Protein AF-B0DRU1-F1 (afdb_monomer_lite)

Secondary structure (DSSP, 8-state):
-PPPS--S---PPP--SS--TTTTTTTTTT-----HHHHHHHHHHHHHH-TT--EEE-----S---IIIIIHHHHHTTT-GGGEE--SSSSPPGGGSPPHHHHHHTT--EEE---

Sequence (115 aa):
MHRHPWKSVCCCMSNSTKTSKLHRKFQKYLFNGGSVANYLKKVKTFLDANPNEVLTLLFTNPEGLSVKDLWKPAFDNSSITPLIYIPPTIPLKQSDWPTLGVMIDSGKRVLSSYC

pLDDT: mean 74.83, std 22.84, range [27.47, 97.94]

InterPro domains:
  IPR017946 PLC-like phosphodiesterase, TIM beta/alpha-barrel domain superfamily [G3DSA:3.20.20.190] (9-114)
  IPR017946 PLC-like phosphodiesterase, TIM beta/alpha-barrel domain superfamily [SSF51695] (31-114)

Structure (mmCIF, N/CA/C/O backbone):
data_AF-B0DRU1-F1
#
_entry.id   AF-B0DRU1-F1
#
loop_
_atom_site.group_PDB
_atom_site.id
_atom_site.type_symbol
_atom_site.label_atom_id
_atom_site.label_alt_id
_atom_site.label_comp_id
_atom_site.label_asym_id
_atom_site.label_entity_id
_atom_site.label_seq_id
_atom_site.pdbx_PDB_ins_code
_atom_site.Cartn_x
_atom_site.Cartn_y
_atom_site.Cartn_z
_atom_site.occupancy
_atom_site.B_iso_or_equiv
_atom_site.auth_seq_id
_atom_site.auth_comp_id
_atom_site.auth_asym_id
_atom_site.auth_atom_id
_atom_site.pdbx_PDB_model_num
ATOM 1 N N . MET A 1 1 ? 5.079 -24.891 -4.966 1.00 30.16 1 MET A N 1
ATOM 2 C CA . MET A 1 1 ? 5.148 -23.778 -5.945 1.00 30.16 1 MET A CA 1
ATOM 3 C C . MET A 1 1 ? 4.490 -22.537 -5.351 1.00 30.16 1 MET A C 1
ATOM 5 O O . MET A 1 1 ? 3.268 -22.460 -5.340 1.00 30.16 1 MET A O 1
ATOM 9 N N . HIS A 1 2 ? 5.264 -21.579 -4.838 1.00 27.47 2 HIS A N 1
ATOM 10 C CA . HIS A 1 2 ? 4.704 -20.333 -4.300 1.00 27.47 2 HIS A CA 1
ATOM 11 C C . HIS A 1 2 ? 4.455 -19.331 -5.435 1.00 27.47 2 HIS A C 1
ATOM 13 O O . HIS A 1 2 ? 5.394 -18.903 -6.104 1.00 27.47 2 HIS A O 1
ATOM 19 N N . ARG A 1 3 ? 3.191 -18.956 -5.673 1.00 30.58 3 ARG A N 1
ATOM 20 C CA . ARG A 1 3 ? 2.861 -17.863 -6.599 1.00 30.58 3 ARG A CA 1
ATOM 21 C C . ARG A 1 3 ? 3.196 -16.539 -5.909 1.00 30.58 3 ARG A C 1
ATOM 23 O O . ARG A 1 3 ? 2.630 -16.241 -4.864 1.00 30.58 3 ARG A O 1
ATOM 30 N N . HIS A 1 4 ? 4.104 -15.747 -6.477 1.00 37.41 4 HIS A N 1
ATOM 31 C CA . HIS A 1 4 ? 4.352 -14.393 -5.975 1.00 37.41 4 HIS A CA 1
ATOM 32 C C . HIS A 1 4 ? 3.097 -13.517 -6.172 1.00 37.41 4 HIS A C 1
ATOM 34 O O . HIS A 1 4 ? 2.501 -13.588 -7.250 1.00 37.41 4 HIS A O 1
ATOM 40 N N . PRO A 1 5 ? 2.720 -12.670 -5.195 1.00 44.62 5 PRO A N 1
ATOM 41 C CA . PRO A 1 5 ? 1.419 -11.984 -5.157 1.00 44.62 5 PRO A CA 1
ATOM 42 C C . PRO A 1 5 ? 1.241 -10.821 -6.158 1.00 44.62 5 PRO A C 1
ATOM 44 O O . PRO A 1 5 ? 0.331 -10.017 -6.014 1.00 44.62 5 PRO A O 1
ATOM 47 N N . TRP A 1 6 ? 2.095 -10.722 -7.180 1.00 40.91 6 TRP A N 1
ATOM 48 C CA . TRP A 1 6 ? 2.204 -9.579 -8.099 1.00 40.91 6 TRP A CA 1
ATOM 49 C C . TRP A 1 6 ? 1.999 -10.004 -9.566 1.00 40.91 6 TRP A C 1
ATOM 51 O O . TRP A 1 6 ? 2.806 -9.659 -10.429 1.00 40.91 6 TRP A O 1
ATOM 61 N N . LYS A 1 7 ? 1.018 -10.880 -9.843 1.00 32.84 7 LYS A N 1
ATOM 62 C CA . LYS A 1 7 ? 0.941 -11.645 -11.110 1.00 32.84 7 LYS A CA 1
ATOM 63 C C . LYS A 1 7 ? -0.197 -11.302 -12.084 1.00 32.84 7 LYS A C 1
ATOM 65 O O . LYS A 1 7 ? -0.374 -12.028 -13.058 1.00 32.84 7 LYS A O 1
ATOM 70 N N . SER A 1 8 ? -0.861 -10.175 -11.873 1.00 34.97 8 SER A N 1
ATOM 71 C CA . SER A 1 8 ? -1.665 -9.454 -12.872 1.00 34.97 8 SER A CA 1
ATOM 72 C C . SER A 1 8 ? -1.187 -8.005 -12.784 1.00 34.97 8 SER A C 1
ATOM 74 O O . SER A 1 8 ? -1.193 -7.495 -11.666 1.00 34.97 8 SER A O 1
ATOM 76 N N . VAL A 1 9 ? -0.605 -7.435 -13.860 1.00 42.59 9 VAL A N 1
ATOM 77 C CA . VAL A 1 9 ? 0.035 -6.098 -13.872 1.00 42.59 9 VAL A CA 1
ATOM 78 C C . VAL A 1 9 ? 0.029 -5.295 -15.197 1.00 42.59 9 VAL A C 1
ATOM 80 O O . VAL A 1 9 ? 1.053 -5.109 -15.855 1.00 42.59 9 VAL A O 1
ATOM 83 N N . CYS A 1 10 ? -1.037 -4.537 -15.443 1.00 28.94 10 CYS A N 1
ATOM 84 C CA . CYS A 1 10 ? -0.956 -3.101 -15.643 1.00 28.94 10 CYS A CA 1
ATOM 85 C C . CYS A 1 10 ? -0.372 -2.527 -14.342 1.00 28.94 10 CYS A C 1
ATOM 87 O O . CYS A 1 10 ? -0.625 -3.096 -13.298 1.00 28.94 10 CYS A O 1
ATOM 89 N N . CYS A 1 11 ? 0.374 -1.432 -14.263 1.00 28.75 11 CYS A N 1
ATOM 90 C CA . CYS A 1 11 ? -0.207 -0.091 -14.161 1.00 28.75 11 CYS A CA 1
ATOM 91 C C . CYS A 1 11 ? 0.961 0.908 -14.035 1.00 28.75 11 CYS A C 1
ATOM 93 O O . CYS A 1 11 ? 1.673 0.848 -13.043 1.00 28.75 11 CYS A O 1
ATOM 95 N N . CYS A 1 12 ? 1.162 1.833 -14.981 1.00 29.84 12 CYS A N 1
ATOM 96 C CA . CYS A 1 12 ? 2.247 2.819 -14.963 1.00 29.84 12 CYS A CA 1
ATOM 97 C C . CYS A 1 12 ? 1.796 4.230 -14.562 1.00 29.84 12 CYS A C 1
ATOM 99 O O . CYS A 1 12 ? 0.987 4.859 -15.234 1.00 29.84 12 CYS A O 1
ATOM 101 N N . MET A 1 13 ? 2.460 4.787 -13.550 1.00 31.42 13 MET A N 1
ATOM 102 C CA . MET A 1 13 ? 3.223 6.013 -13.786 1.00 31.42 13 MET A CA 1
ATOM 103 C C . MET A 1 13 ? 4.431 5.646 -14.662 1.00 31.42 13 MET A C 1
ATOM 105 O O . MET A 1 13 ? 5.151 4.694 -14.357 1.00 31.42 13 MET A O 1
ATOM 109 N N . SER A 1 14 ? 4.665 6.383 -15.747 1.00 39.72 14 SER A N 1
ATOM 110 C CA . SER A 1 14 ? 5.818 6.143 -16.624 1.00 39.72 14 SER A CA 1
ATOM 111 C C . SER A 1 14 ? 7.119 6.594 -15.953 1.00 39.72 14 SER A C 1
ATOM 113 O O . SER A 1 14 ? 7.313 7.785 -15.709 1.00 39.72 14 SER A O 1
ATOM 115 N N . ASN A 1 15 ? 8.041 5.663 -15.685 1.00 39.03 15 ASN A N 1
ATOM 116 C CA . ASN A 1 15 ? 9.392 6.011 -15.243 1.00 39.03 15 ASN A CA 1
ATOM 117 C C . ASN A 1 15 ? 10.296 6.223 -16.474 1.00 39.03 15 ASN A C 1
ATOM 119 O O . ASN A 1 15 ? 10.994 5.319 -16.933 1.00 39.03 15 ASN A O 1
ATOM 123 N N 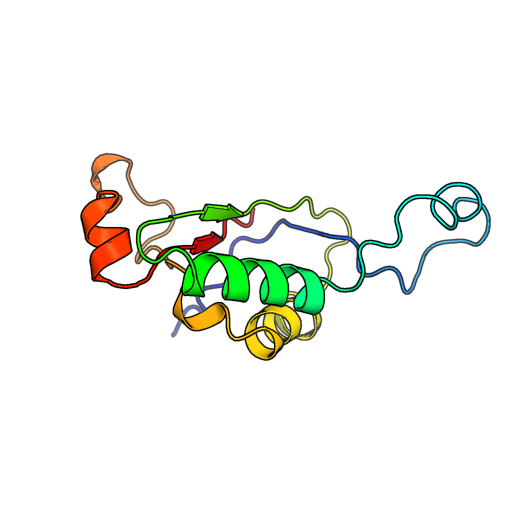. SER A 1 16 ? 10.220 7.422 -17.058 1.00 46.38 16 SER A N 1
ATOM 124 C CA . SER A 1 16 ? 10.839 7.767 -18.345 1.00 46.38 16 SER A CA 1
ATOM 125 C C . SER A 1 16 ? 12.379 7.763 -18.313 1.00 46.38 16 SER A C 1
ATOM 127 O O . SER A 1 16 ? 12.998 8.794 -18.041 1.00 46.38 16 SER A O 1
ATOM 129 N N . THR A 1 17 ? 13.007 6.665 -18.746 1.00 39.81 17 THR A N 1
ATOM 130 C CA . THR A 1 17 ? 14.436 6.646 -19.137 1.00 39.81 17 THR A CA 1
ATOM 131 C C . THR A 1 17 ? 14.695 6.338 -20.619 1.00 39.81 17 THR A C 1
ATOM 133 O O . THR A 1 17 ? 15.810 6.575 -21.082 1.00 39.81 17 THR A O 1
ATOM 136 N N . LYS A 1 18 ? 13.698 5.895 -21.407 1.00 50.00 18 LYS A N 1
ATOM 137 C CA . LYS A 1 18 ? 13.852 5.638 -22.858 1.00 50.00 18 LYS A CA 1
ATOM 138 C C . LYS A 1 18 ? 12.607 5.973 -23.699 1.00 50.00 18 LYS A C 1
ATOM 140 O O . LYS A 1 18 ? 11.850 5.087 -24.057 1.00 50.00 18 LYS A O 1
ATOM 145 N N . THR A 1 19 ? 12.461 7.233 -24.111 1.00 41.66 19 THR A N 1
ATOM 146 C CA . THR A 1 19 ? 11.644 7.626 -25.284 1.00 41.66 19 THR A CA 1
ATOM 147 C C . THR A 1 19 ? 12.294 8.800 -26.027 1.00 41.66 19 THR A C 1
ATOM 149 O O . THR A 1 19 ? 13.121 9.529 -25.463 1.00 41.66 19 THR A O 1
ATOM 152 N N . SER A 1 20 ? 11.978 8.946 -27.316 1.00 41.56 20 SER A N 1
ATOM 153 C CA . SER A 1 20 ? 12.684 9.787 -28.296 1.00 41.56 20 SER A CA 1
ATOM 154 C C . SER A 1 20 ? 12.609 11.304 -28.023 1.00 41.56 20 SER A C 1
ATOM 156 O O . SER A 1 20 ? 11.767 11.806 -27.280 1.00 41.56 20 SER A O 1
ATOM 158 N N . LYS A 1 21 ? 13.557 12.066 -28.594 1.00 42.59 21 LYS A N 1
ATOM 159 C CA . LYS A 1 21 ? 13.856 13.462 -28.202 1.00 42.59 21 LYS A CA 1
ATOM 160 C C . LYS A 1 21 ? 12.747 14.500 -28.462 1.00 42.59 21 LYS A C 1
ATOM 162 O O . LYS A 1 21 ? 12.854 15.590 -27.908 1.00 42.59 21 LYS A O 1
ATOM 167 N N . LEU A 1 22 ? 11.713 14.205 -29.257 1.00 42.66 22 LEU A N 1
ATOM 168 C CA . LEU A 1 22 ? 10.815 15.242 -29.793 1.00 42.66 22 LEU A CA 1
ATOM 169 C C . LEU A 1 22 ? 9.556 15.522 -28.945 1.00 42.66 22 LEU A C 1
ATOM 171 O O . LEU A 1 22 ? 9.129 16.668 -28.859 1.00 42.66 22 LEU A O 1
ATOM 175 N N . HIS A 1 23 ? 9.002 14.529 -28.238 1.00 41.00 23 HIS A N 1
ATOM 176 C CA . HIS A 1 23 ? 7.753 14.698 -27.466 1.00 41.00 23 HIS A CA 1
ATOM 177 C C . HIS A 1 23 ? 7.951 15.376 -26.085 1.00 41.00 23 HIS A C 1
ATOM 179 O O . HIS A 1 23 ? 7.004 15.628 -25.346 1.00 41.00 23 HIS A O 1
ATOM 185 N N . ARG A 1 24 ? 9.194 15.700 -25.699 1.00 48.19 24 ARG A N 1
ATOM 186 C CA . ARG A 1 24 ? 9.546 16.091 -24.318 1.00 48.19 24 ARG A CA 1
ATOM 187 C C . ARG A 1 24 ? 9.377 17.583 -23.981 1.00 48.19 24 ARG A C 1
ATOM 189 O O . ARG A 1 24 ? 9.713 17.979 -22.866 1.00 48.19 24 ARG A O 1
ATOM 196 N N . LYS A 1 25 ? 8.923 18.427 -24.919 1.00 44.97 25 LYS A N 1
ATOM 197 C CA . LYS A 1 25 ? 9.011 19.898 -24.773 1.00 44.97 25 LYS A CA 1
ATOM 198 C C . LYS A 1 25 ? 7.875 20.541 -23.958 1.00 44.97 25 LYS A C 1
ATOM 200 O O . LYS A 1 25 ? 8.116 21.576 -23.350 1.00 44.97 25 LYS A O 1
ATOM 205 N N . PHE A 1 26 ? 6.693 19.920 -23.877 1.00 41.09 26 PHE A N 1
ATOM 206 C CA . PHE A 1 26 ? 5.536 20.475 -23.147 1.00 41.09 26 PHE A CA 1
ATOM 207 C C . PHE A 1 26 ? 5.394 19.972 -21.698 1.00 41.09 26 PHE A C 1
ATOM 209 O O . PHE A 1 26 ? 5.053 20.748 -20.812 1.00 41.09 26 PHE A O 1
ATOM 216 N N . GLN A 1 27 ? 5.733 18.711 -21.411 1.00 52.16 27 GLN A N 1
ATOM 217 C CA . GLN A 1 27 ? 5.593 18.130 -20.061 1.00 52.16 27 GLN A CA 1
ATOM 218 C C . GLN A 1 27 ? 6.644 18.627 -19.043 1.00 52.16 27 GLN A C 1
ATOM 220 O O . GLN A 1 27 ? 6.460 18.480 -17.838 1.00 52.16 27 GLN A O 1
ATOM 225 N N . LYS A 1 28 ? 7.750 19.239 -19.495 1.00 52.84 28 LYS A N 1
ATOM 226 C CA . LYS A 1 28 ? 8.882 19.612 -18.622 1.00 52.84 28 LYS A CA 1
ATOM 227 C C . LYS A 1 28 ? 8.606 20.809 -17.694 1.00 52.84 28 LYS A C 1
ATOM 229 O O . LYS A 1 28 ? 9.293 20.937 -16.685 1.00 52.84 28 LYS A O 1
ATOM 234 N N . TYR A 1 29 ? 7.641 21.670 -18.022 1.00 45.03 29 TYR A N 1
ATOM 235 C CA . TYR A 1 29 ? 7.443 22.955 -17.331 1.00 45.03 29 TYR A CA 1
ATOM 236 C C . TYR A 1 29 ? 6.218 23.029 -16.411 1.00 45.03 29 TYR A C 1
ATOM 238 O O . TYR A 1 29 ? 6.121 23.993 -15.660 1.00 45.03 29 TYR A O 1
ATOM 246 N N . LEU A 1 30 ? 5.305 22.047 -16.440 1.00 55.47 30 LEU A N 1
ATOM 247 C CA . LEU A 1 30 ? 4.049 22.122 -15.675 1.00 55.47 30 LEU A CA 1
ATOM 248 C C . LEU A 1 30 ? 3.857 21.005 -14.635 1.00 55.47 30 LEU A C 1
ATOM 250 O O . LEU A 1 30 ? 3.401 21.312 -13.541 1.00 55.47 30 LEU A O 1
ATOM 254 N N . PHE A 1 31 ? 4.244 19.747 -14.898 1.00 53.50 31 PHE A N 1
ATOM 255 C CA . PHE A 1 31 ? 4.070 18.658 -13.917 1.00 53.50 31 PHE A CA 1
ATOM 256 C C . PHE A 1 31 ? 5.207 17.624 -13.925 1.00 53.50 31 PHE A C 1
ATOM 258 O O . PHE A 1 31 ? 5.077 16.521 -14.453 1.00 53.50 31 PHE A O 1
ATOM 265 N N . ASN A 1 32 ? 6.313 17.927 -13.238 1.00 57.25 32 ASN A N 1
ATOM 266 C CA . ASN A 1 32 ? 7.238 16.881 -12.794 1.00 57.25 32 ASN A CA 1
ATOM 267 C C . ASN A 1 32 ? 6.719 16.251 -11.488 1.00 57.25 32 ASN A C 1
ATOM 269 O O . ASN A 1 32 ? 7.067 16.694 -10.395 1.00 57.25 32 ASN A O 1
ATOM 273 N N . GLY A 1 33 ? 5.876 15.220 -11.602 1.00 61.84 33 GLY A N 1
ATOM 274 C CA . GLY A 1 33 ? 5.262 14.531 -10.455 1.00 61.84 33 GLY A CA 1
ATOM 275 C C . GLY A 1 33 ? 6.234 13.771 -9.535 1.00 61.84 33 GLY A C 1
ATOM 276 O O . GLY A 1 33 ? 5.834 13.327 -8.458 1.00 61.84 33 GLY A O 1
ATOM 277 N N . GLY A 1 34 ? 7.507 13.640 -9.925 1.00 78.25 34 GLY A N 1
ATOM 278 C CA . GLY A 1 34 ? 8.512 12.850 -9.214 1.00 78.25 34 GLY A CA 1
ATOM 279 C C . GLY A 1 34 ? 8.413 11.345 -9.495 1.00 78.25 34 GLY A C 1
ATOM 280 O O . GLY A 1 34 ? 7.708 10.901 -10.397 1.00 78.25 34 GLY A O 1
ATOM 281 N N . SER A 1 35 ? 9.160 10.545 -8.731 1.00 87.81 35 SER A N 1
ATOM 282 C CA . SER A 1 35 ? 9.162 9.084 -8.866 1.00 87.81 35 SER A CA 1
ATOM 283 C C . SER A 1 35 ? 7.934 8.436 -8.216 1.00 87.81 35 SER A C 1
ATOM 285 O O . SER A 1 35 ? 7.360 8.970 -7.265 1.00 87.81 35 SER A O 1
ATOM 287 N N . VAL A 1 36 ? 7.589 7.223 -8.662 1.00 87.00 36 VAL A N 1
ATOM 288 C CA . VAL A 1 36 ? 6.514 6.406 -8.063 1.00 87.00 36 VAL A CA 1
ATOM 289 C C . VAL A 1 36 ? 6.738 6.203 -6.562 1.00 87.00 36 VAL A C 1
ATOM 291 O O . VAL A 1 36 ? 5.816 6.385 -5.777 1.00 87.00 36 VAL A O 1
ATOM 294 N N . ALA A 1 37 ? 7.977 5.928 -6.142 1.00 90.25 37 ALA A N 1
ATOM 295 C CA . ALA A 1 37 ? 8.323 5.794 -4.727 1.00 90.25 37 ALA A CA 1
ATOM 296 C C . ALA A 1 37 ? 8.039 7.080 -3.926 1.00 90.25 37 ALA A C 1
ATOM 298 O O . ALA A 1 37 ? 7.561 7.004 -2.797 1.00 90.25 37 ALA A O 1
ATOM 299 N N . ASN A 1 38 ? 8.282 8.265 -4.499 1.00 90.38 38 ASN A N 1
ATOM 300 C CA . ASN A 1 38 ? 7.978 9.539 -3.840 1.00 90.38 38 ASN A CA 1
ATOM 301 C C . ASN A 1 38 ? 6.467 9.803 -3.759 1.00 90.38 38 ASN A C 1
ATOM 303 O O . ASN A 1 38 ? 6.004 10.352 -2.761 1.00 90.38 38 ASN A O 1
ATOM 307 N N . TYR A 1 39 ? 5.694 9.397 -4.770 1.00 91.06 39 TYR A N 1
ATOM 308 C CA . TYR A 1 39 ? 4.232 9.442 -4.711 1.00 91.06 39 TYR A CA 1
ATOM 309 C C . TYR A 1 39 ? 3.686 8.491 -3.633 1.00 91.06 39 TYR A C 1
ATOM 311 O O . TYR A 1 39 ? 2.943 8.925 -2.756 1.00 91.06 39 TYR A O 1
ATOM 319 N N . LEU A 1 40 ? 4.128 7.230 -3.621 1.00 92.81 40 LEU A N 1
ATOM 320 C CA . LEU A 1 40 ? 3.702 6.238 -2.628 1.00 92.81 40 LEU A CA 1
ATOM 321 C C . LEU A 1 40 ? 4.105 6.628 -1.196 1.00 92.81 40 LEU A C 1
ATOM 323 O O . LEU A 1 40 ? 3.337 6.378 -0.273 1.00 92.81 40 LEU A O 1
ATOM 327 N N . LYS A 1 41 ? 5.235 7.324 -0.997 1.00 94.56 41 LYS A N 1
ATOM 328 C CA . LYS A 1 41 ? 5.585 7.930 0.304 1.00 94.56 41 LYS A CA 1
ATOM 329 C C . LYS A 1 41 ? 4.558 8.968 0.758 1.00 94.56 41 LYS A C 1
ATOM 331 O O . LYS A 1 41 ? 4.148 8.926 1.910 1.00 94.56 41 LYS A O 1
ATOM 336 N N . LYS A 1 42 ? 4.092 9.855 -0.133 1.00 93.94 42 LYS A N 1
ATOM 337 C CA . LYS A 1 42 ? 3.022 10.821 0.193 1.00 93.94 42 LYS A CA 1
ATOM 338 C C . LYS A 1 42 ? 1.717 10.110 0.558 1.00 93.94 42 LYS A C 1
ATOM 340 O O . LYS A 1 42 ? 1.081 10.489 1.536 1.00 93.94 42 LYS A O 1
ATOM 345 N N . VAL A 1 43 ? 1.352 9.059 -0.184 1.00 94.44 43 VAL A N 1
ATOM 346 C CA . VAL A 1 43 ? 0.178 8.221 0.125 1.00 94.44 43 VAL A CA 1
ATOM 347 C C . VAL A 1 43 ? 0.333 7.538 1.488 1.00 94.44 43 VAL A C 1
ATOM 349 O O . VAL A 1 43 ? -0.600 7.559 2.284 1.00 94.44 43 VAL A O 1
ATOM 352 N N . LYS A 1 44 ? 1.516 6.997 1.805 1.00 94.88 44 LYS A N 1
ATOM 353 C CA . LYS A 1 44 ? 1.819 6.404 3.115 1.00 94.88 44 LYS A CA 1
ATOM 354 C C . LYS A 1 44 ? 1.669 7.429 4.244 1.00 94.88 44 LYS A C 1
ATOM 356 O O . LYS A 1 44 ? 0.950 7.152 5.193 1.00 94.88 44 LYS A O 1
ATOM 361 N N . THR A 1 45 ? 2.248 8.625 4.107 1.00 97.25 45 THR A N 1
ATOM 362 C CA . THR A 1 45 ? 2.088 9.721 5.082 1.00 97.25 45 THR A CA 1
ATOM 363 C C . THR A 1 45 ? 0.623 10.127 5.267 1.00 97.25 45 THR A C 1
ATOM 365 O O . THR A 1 45 ? 0.192 10.336 6.397 1.00 97.25 45 THR A O 1
ATOM 368 N N . PHE A 1 46 ? -0.163 10.197 4.186 1.00 96.81 46 PHE A N 1
ATOM 369 C CA . PHE A 1 46 ? -1.601 10.460 4.276 1.00 96.81 46 PHE A CA 1
ATOM 370 C C . PHE A 1 46 ? -2.339 9.353 5.044 1.00 96.81 46 PHE A C 1
ATOM 372 O O . PHE A 1 46 ? -3.108 9.657 5.951 1.00 96.81 46 PHE A O 1
ATOM 379 N N . LEU A 1 47 ? -2.081 8.081 4.732 1.00 96.12 47 LEU A N 1
ATOM 380 C CA . LEU A 1 47 ? -2.708 6.944 5.414 1.00 96.12 47 LEU A CA 1
ATOM 381 C C . LEU A 1 47 ? -2.279 6.823 6.881 1.00 96.12 47 LEU A C 1
ATOM 383 O O . LEU A 1 47 ? -3.062 6.340 7.693 1.00 96.12 47 LEU A O 1
ATOM 387 N N . ASP A 1 48 ? -1.071 7.259 7.237 1.00 95.94 48 ASP A N 1
ATOM 388 C CA . ASP A 1 48 ? -0.599 7.287 8.627 1.00 95.94 48 ASP A CA 1
ATOM 389 C C . ASP A 1 48 ? -1.294 8.383 9.447 1.00 95.94 48 ASP A C 1
ATOM 391 O O . ASP A 1 48 ? -1.620 8.161 10.610 1.00 95.94 48 ASP A O 1
ATOM 395 N N . ALA A 1 49 ? -1.579 9.536 8.835 1.00 97.94 49 ALA A N 1
ATOM 396 C CA . ALA A 1 49 ? -2.371 10.601 9.453 1.00 97.94 49 ALA A CA 1
ATOM 397 C C . ALA A 1 49 ? -3.882 10.290 9.497 1.00 97.94 49 ALA A C 1
ATOM 399 O O . ALA A 1 49 ? -4.596 10.844 10.328 1.00 97.94 49 ALA A O 1
ATOM 400 N N . ASN A 1 50 ? -4.369 9.407 8.618 1.00 97.19 50 ASN A N 1
ATOM 401 C CA . ASN A 1 50 ? -5.785 9.066 8.474 1.00 97.19 50 ASN A CA 1
ATOM 402 C C . ASN A 1 50 ? -5.979 7.539 8.599 1.00 97.19 50 ASN A C 1
ATOM 404 O O . ASN A 1 50 ? -6.021 6.831 7.585 1.00 97.19 50 ASN A O 1
ATOM 408 N N . PRO A 1 51 ? -6.071 6.990 9.828 1.00 95.62 51 PRO A N 1
ATOM 409 C CA . PRO A 1 51 ? -6.078 5.542 10.059 1.00 95.62 51 PRO A CA 1
ATOM 410 C C . PRO A 1 51 ? -7.323 4.828 9.511 1.00 95.62 51 PRO A C 1
ATOM 412 O O . PRO A 1 51 ? -7.235 3.654 9.167 1.00 95.62 51 PRO A O 1
ATOM 415 N N . ASN A 1 52 ? -8.445 5.538 9.369 1.00 96.38 52 ASN A N 1
ATOM 416 C CA . ASN A 1 52 ? -9.718 4.978 8.898 1.00 96.38 52 ASN A CA 1
ATOM 417 C C . ASN A 1 52 ? -9.902 5.075 7.371 1.00 96.38 52 ASN A C 1
ATOM 419 O O . ASN A 1 52 ? -10.903 4.601 6.845 1.00 96.38 52 ASN A O 1
ATOM 423 N N . GLU A 1 53 ? -8.953 5.678 6.652 1.00 95.56 53 GLU A N 1
ATOM 424 C CA . GLU A 1 53 ? -9.021 5.808 5.194 1.00 95.56 53 GLU A CA 1
ATOM 425 C C . GLU A 1 53 ? -8.539 4.540 4.490 1.00 95.56 53 GLU A C 1
ATOM 427 O O . GLU A 1 53 ? -7.533 3.941 4.890 1.00 95.56 53 GLU A O 1
ATOM 432 N N . VAL A 1 54 ? -9.229 4.174 3.406 1.00 93.94 54 VAL A N 1
ATOM 433 C CA . VAL A 1 54 ? -8.886 3.059 2.513 1.00 93.94 54 VAL A CA 1
ATOM 434 C C . VAL A 1 54 ? -8.841 3.576 1.081 1.00 93.94 54 VAL A C 1
ATOM 436 O O . VAL A 1 54 ? -9.807 4.149 0.585 1.00 93.94 54 VAL A O 1
ATOM 439 N N . LEU A 1 55 ? -7.718 3.360 0.397 1.00 94.06 55 LEU A N 1
ATOM 440 C CA . LEU A 1 55 ? -7.487 3.872 -0.953 1.00 94.06 55 LEU A CA 1
ATOM 441 C C . LEU A 1 55 ? -7.395 2.736 -1.971 1.00 94.06 55 LEU A C 1
ATOM 443 O O . LEU A 1 55 ? -6.726 1.729 -1.742 1.00 94.06 55 LEU A O 1
ATOM 447 N N . THR A 1 56 ? -8.009 2.935 -3.136 1.00 90.75 56 THR A N 1
ATOM 448 C CA . THR A 1 56 ? -7.781 2.091 -4.316 1.00 90.75 56 THR A CA 1
ATOM 449 C C . THR A 1 56 ? -6.852 2.821 -5.275 1.00 90.75 56 THR A C 1
ATOM 451 O O . THR A 1 56 ? -7.128 3.953 -5.669 1.00 90.75 56 THR A O 1
ATOM 454 N N . LEU A 1 57 ? -5.742 2.180 -5.643 1.00 88.62 57 LEU A N 1
ATOM 455 C CA . LEU A 1 57 ? -4.752 2.705 -6.576 1.00 88.62 57 LEU A CA 1
ATOM 456 C C . LEU A 1 57 ? -4.770 1.907 -7.885 1.00 88.62 57 LEU A C 1
ATOM 458 O O . LEU A 1 57 ? -4.729 0.672 -7.898 1.00 88.62 57 LEU A O 1
ATOM 462 N N . LEU A 1 58 ? -4.811 2.661 -8.982 1.00 84.88 58 LEU A N 1
ATOM 463 C CA . LEU A 1 58 ? -4.792 2.205 -10.367 1.00 84.88 58 LEU A CA 1
ATOM 464 C C . LEU A 1 58 ? -3.941 3.194 -11.177 1.00 84.88 58 LEU A C 1
ATOM 466 O O . LEU A 1 58 ? -4.338 4.337 -11.376 1.00 84.88 58 LEU A O 1
ATOM 470 N N . PHE A 1 59 ? -2.784 2.777 -11.673 1.00 81.00 59 PHE A N 1
ATOM 471 C CA . PHE A 1 59 ? -2.017 3.549 -12.670 1.00 81.00 59 PHE A CA 1
ATOM 472 C C . PHE A 1 59 ? -2.265 2.941 -14.079 1.00 81.00 59 PHE A C 1
ATOM 474 O O . PHE A 1 59 ? -3.091 2.040 -14.206 1.00 81.00 59 PHE A O 1
ATOM 481 N N . THR A 1 60 ? -1.599 3.351 -15.166 1.00 73.56 60 THR A N 1
ATOM 482 C CA . THR A 1 60 ? -1.957 2.859 -16.526 1.00 73.56 60 THR A CA 1
ATOM 483 C C . THR A 1 60 ? -0.721 2.403 -17.302 1.00 73.56 60 THR A C 1
ATOM 485 O O . THR A 1 60 ? 0.094 3.231 -17.679 1.00 73.56 60 THR A O 1
ATOM 488 N N . ASN A 1 61 ? -0.495 1.085 -17.445 1.00 79.56 61 ASN A N 1
ATOM 489 C CA . ASN A 1 61 ? 0.749 0.512 -18.004 1.00 79.56 61 ASN A CA 1
ATOM 490 C C . ASN A 1 61 ? 0.552 0.037 -19.439 1.00 79.56 61 ASN A C 1
ATOM 492 O O . ASN A 1 61 ? -0.276 -0.840 -19.671 1.00 79.56 61 ASN A O 1
ATOM 496 N N . PRO A 1 62 ? 1.390 0.550 -20.342 1.00 72.75 62 PRO A N 1
ATOM 497 C CA . PRO A 1 62 ? 1.511 0.018 -21.690 1.00 72.75 62 PRO A CA 1
ATOM 498 C C . PRO A 1 62 ? 2.936 -0.441 -22.062 1.00 72.75 62 PRO A C 1
ATOM 500 O O . PRO A 1 62 ? 3.092 -1.268 -22.950 1.00 72.75 62 PRO A O 1
ATOM 503 N N . GLU A 1 63 ? 3.979 0.062 -21.392 1.00 79.94 63 GLU A N 1
ATOM 504 C CA . GLU A 1 63 ? 5.390 -0.122 -21.787 1.00 79.94 63 GLU A CA 1
ATOM 505 C C . GLU A 1 63 ? 6.005 -1.458 -21.315 1.00 79.94 63 GLU A C 1
ATOM 507 O O . GLU A 1 63 ? 7.185 -1.717 -21.546 1.00 79.94 63 GLU A O 1
ATOM 512 N N . GLY A 1 64 ? 5.250 -2.293 -20.589 1.00 80.12 64 GLY A N 1
ATOM 513 C CA . GLY A 1 64 ? 5.704 -3.627 -20.167 1.00 80.12 64 GLY A CA 1
ATOM 514 C C . GLY A 1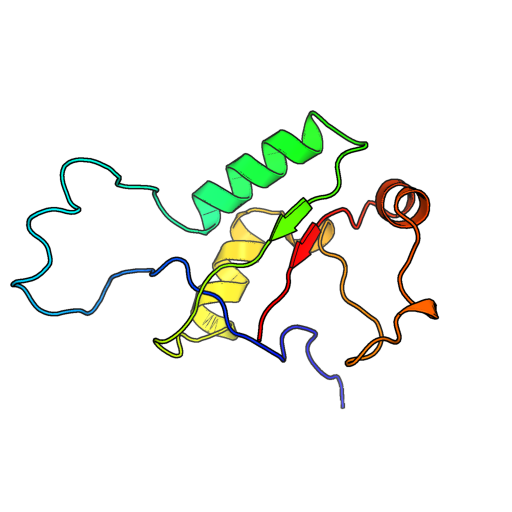 64 ? 6.891 -3.628 -19.191 1.00 80.12 64 GLY A C 1
ATOM 515 O O . GLY A 1 64 ? 7.671 -4.580 -19.161 1.00 80.12 64 GLY A O 1
ATOM 516 N N . LEU A 1 65 ? 7.067 -2.559 -18.405 1.00 83.69 65 LEU A N 1
ATOM 517 C CA . LEU A 1 65 ? 8.223 -2.391 -17.516 1.00 83.69 65 LEU A CA 1
ATOM 518 C C . LEU A 1 65 ? 8.278 -3.474 -16.421 1.00 83.69 65 LEU A C 1
ATOM 520 O O . LEU A 1 65 ? 7.259 -3.810 -15.818 1.00 83.69 65 LEU A O 1
ATOM 524 N N . SER A 1 66 ? 9.484 -3.978 -16.120 1.00 83.69 66 SER A N 1
ATOM 525 C CA . SER A 1 66 ? 9.674 -5.110 -15.199 1.00 83.69 66 SER A CA 1
ATOM 526 C C . SER A 1 66 ? 9.046 -4.879 -13.821 1.00 83.69 66 SER A C 1
ATOM 528 O O . SER A 1 66 ? 9.460 -4.006 -13.052 1.00 83.69 66 SER A O 1
ATOM 530 N N . VAL A 1 67 ? 8.086 -5.737 -13.470 1.00 80.62 67 VAL A N 1
ATOM 531 C CA . VAL A 1 67 ? 7.446 -5.740 -12.148 1.00 80.62 67 VAL A CA 1
ATOM 532 C C . VAL A 1 67 ? 8.467 -6.019 -11.044 1.00 80.62 67 VAL A C 1
ATOM 534 O O . VAL A 1 67 ? 8.443 -5.386 -9.990 1.00 80.62 67 VAL A O 1
ATOM 537 N N . LYS A 1 68 ? 9.394 -6.949 -11.294 1.00 81.88 68 LYS A N 1
ATOM 538 C CA . LYS A 1 68 ? 10.400 -7.378 -10.318 1.00 81.88 68 LYS A CA 1
ATOM 539 C C . LYS A 1 68 ? 11.451 -6.297 -10.066 1.00 81.88 68 LYS A C 1
ATOM 541 O O . LYS A 1 68 ? 11.801 -6.064 -8.914 1.00 81.88 68 LYS A O 1
ATOM 546 N N . ASP A 1 69 ? 11.940 -5.666 -11.130 1.00 83.19 69 ASP A N 1
ATOM 547 C CA . ASP A 1 69 ? 13.168 -4.862 -11.075 1.00 83.19 69 ASP A CA 1
ATOM 548 C C . ASP A 1 69 ? 12.892 -3.349 -11.011 1.00 83.19 69 ASP A C 1
ATOM 550 O O . ASP A 1 69 ? 13.773 -2.583 -10.628 1.00 83.19 69 ASP A O 1
ATOM 554 N N . LEU A 1 70 ? 11.670 -2.908 -11.347 1.00 82.38 70 LEU A N 1
ATOM 555 C CA . LEU A 1 70 ? 11.268 -1.497 -11.315 1.00 82.38 70 LEU A CA 1
ATOM 556 C C . LEU A 1 70 ? 10.125 -1.221 -10.332 1.00 82.38 70 LEU A C 1
ATOM 558 O O . LEU A 1 70 ? 10.237 -0.329 -9.490 1.00 82.38 70 LEU A O 1
ATOM 562 N N . TRP A 1 71 ? 9.033 -1.986 -10.422 1.00 83.62 71 TRP A N 1
ATOM 563 C CA . TRP A 1 71 ? 7.834 -1.745 -9.613 1.00 83.62 71 TRP A CA 1
ATOM 564 C C . TRP A 1 71 ? 8.014 -2.160 -8.160 1.00 83.62 71 TRP A C 1
ATOM 566 O O . TRP A 1 71 ? 7.831 -1.335 -7.265 1.00 83.62 71 TRP A O 1
ATOM 576 N N . LYS A 1 72 ? 8.428 -3.407 -7.907 1.00 84.62 72 LYS A N 1
ATOM 577 C CA . LYS A 1 72 ? 8.598 -3.915 -6.541 1.00 84.62 72 LYS A CA 1
ATOM 578 C C . LYS A 1 72 ? 9.536 -3.027 -5.697 1.00 84.62 72 LYS A C 1
ATOM 580 O O . LYS A 1 72 ? 9.118 -2.655 -4.600 1.00 84.62 72 LYS A O 1
ATOM 585 N N . PRO A 1 73 ? 10.712 -2.576 -6.188 1.00 88.75 73 PRO A N 1
ATOM 586 C CA . PRO A 1 73 ? 11.557 -1.651 -5.436 1.00 88.75 73 PRO A CA 1
ATOM 587 C C . PRO A 1 73 ? 10.889 -0.303 -5.148 1.00 88.75 73 PRO A C 1
ATOM 589 O O . PRO A 1 73 ? 11.125 0.265 -4.088 1.00 88.75 73 PRO A O 1
ATOM 592 N N . ALA A 1 74 ? 10.041 0.225 -6.039 1.00 88.06 74 ALA A N 1
ATOM 593 C CA . ALA A 1 74 ? 9.332 1.482 -5.782 1.00 88.06 74 ALA A CA 1
ATOM 594 C C . ALA A 1 74 ? 8.321 1.357 -4.627 1.00 88.06 74 ALA A C 1
ATOM 596 O O . ALA A 1 74 ? 8.210 2.272 -3.809 1.00 88.06 74 ALA A O 1
ATOM 597 N N . PHE A 1 75 ? 7.633 0.216 -4.540 1.00 89.75 75 PHE A N 1
ATOM 598 C CA . PHE A 1 75 ? 6.723 -0.109 -3.443 1.00 89.75 75 PHE A CA 1
ATOM 599 C C . PHE A 1 75 ? 7.476 -0.353 -2.130 1.00 89.75 75 PHE A C 1
ATOM 601 O O . PHE A 1 75 ? 7.173 0.302 -1.130 1.00 89.75 75 PHE A O 1
ATOM 608 N N . ASP A 1 76 ? 8.509 -1.200 -2.140 1.00 89.31 76 ASP A N 1
ATOM 609 C CA . ASP A 1 76 ? 9.318 -1.497 -0.952 1.00 89.31 76 ASP A CA 1
ATOM 610 C C . ASP A 1 76 ? 9.990 -0.226 -0.393 1.00 89.31 76 ASP A C 1
ATOM 612 O O . ASP A 1 76 ? 9.846 0.080 0.789 1.00 89.31 76 ASP A O 1
ATOM 616 N N . ASN A 1 77 ? 10.628 0.587 -1.248 1.00 92.31 77 ASN A N 1
ATOM 617 C CA . ASN A 1 77 ? 11.308 1.835 -0.859 1.00 92.31 77 ASN A CA 1
ATOM 618 C C . ASN A 1 77 ? 10.358 2.949 -0.379 1.00 92.31 77 ASN A C 1
ATOM 620 O O . ASN A 1 77 ? 10.822 4.003 0.069 1.00 92.31 77 ASN A O 1
ATOM 624 N N . SER A 1 78 ? 9.043 2.758 -0.513 1.00 92.25 78 SER A N 1
ATOM 625 C CA . SER A 1 78 ? 8.015 3.663 0.015 1.00 92.25 78 SER A CA 1
ATOM 626 C C . SER A 1 78 ? 7.407 3.195 1.340 1.00 92.25 78 SER A C 1
ATOM 628 O O . SER A 1 78 ? 6.618 3.928 1.934 1.00 92.25 78 SER A O 1
ATOM 630 N N . SER A 1 79 ? 7.755 1.986 1.799 1.00 93.31 79 SER A N 1
ATOM 631 C CA .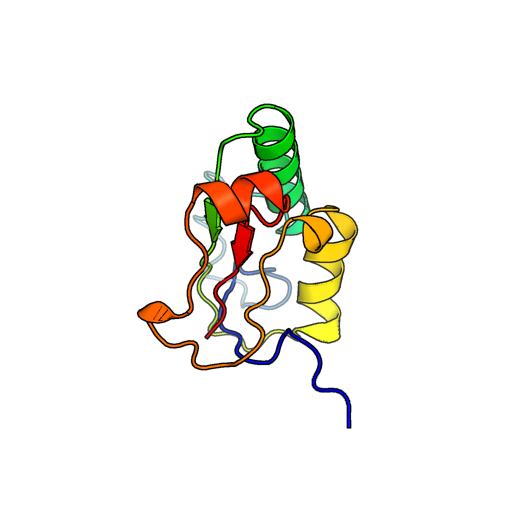 SER A 1 79 ? 7.185 1.336 2.986 1.00 93.31 79 SER A CA 1
ATOM 632 C C . SER A 1 79 ? 5.655 1.182 2.957 1.00 93.31 79 SER A C 1
ATOM 634 O O . SER A 1 79 ? 5.033 1.010 4.005 1.00 93.31 79 SER A O 1
ATOM 636 N N . ILE A 1 80 ? 5.031 1.222 1.770 1.00 92.12 80 ILE A N 1
ATOM 637 C CA . ILE A 1 80 ? 3.580 1.042 1.606 1.00 92.12 80 ILE A CA 1
ATOM 638 C C . ILE A 1 80 ? 3.173 -0.439 1.532 1.00 92.12 80 ILE A C 1
ATOM 640 O O . ILE A 1 80 ? 2.038 -0.772 1.860 1.00 92.12 80 ILE A O 1
ATOM 644 N N . THR A 1 81 ? 4.097 -1.340 1.168 1.00 90.69 81 THR A N 1
ATOM 645 C CA . THR A 1 81 ? 3.856 -2.789 1.013 1.00 90.69 81 THR A CA 1
ATOM 646 C C . THR A 1 81 ? 3.081 -3.437 2.179 1.00 90.69 81 THR A C 1
ATOM 648 O O . THR A 1 81 ? 2.182 -4.230 1.899 1.00 90.69 81 THR A O 1
ATOM 651 N N . PRO A 1 82 ? 3.321 -3.107 3.470 1.00 91.75 82 PRO A N 1
ATOM 652 C CA . PRO A 1 82 ? 2.547 -3.669 4.581 1.00 91.75 82 PRO A CA 1
ATOM 653 C C . PRO A 1 82 ? 1.061 -3.278 4.600 1.00 91.75 82 PRO A C 1
ATOM 655 O O . PRO A 1 82 ? 0.270 -4.035 5.161 1.00 91.75 82 PRO A O 1
ATOM 658 N N . LEU A 1 83 ? 0.678 -2.148 3.992 1.00 93.50 83 LEU A N 1
ATOM 659 C CA . LEU A 1 83 ? -0.710 -1.669 3.920 1.00 93.50 83 LEU A CA 1
ATOM 660 C C . LEU A 1 83 ? -1.493 -2.256 2.735 1.00 93.50 83 LEU A C 1
ATOM 662 O O . LEU A 1 83 ? -2.695 -2.024 2.627 1.00 93.50 83 LEU A O 1
ATOM 666 N N . ILE A 1 84 ? -0.845 -2.992 1.829 1.00 91.69 84 ILE A N 1
ATOM 667 C CA . ILE A 1 84 ? -1.508 -3.492 0.622 1.00 91.69 84 ILE A CA 1
ATOM 668 C C . ILE A 1 84 ? -2.349 -4.726 0.939 1.00 91.69 84 ILE A C 1
ATOM 670 O O . ILE A 1 84 ? -1.846 -5.723 1.465 1.00 91.69 84 ILE A O 1
ATOM 674 N N . TYR A 1 85 ? -3.626 -4.662 0.570 1.00 90.44 85 TYR A N 1
ATOM 675 C CA . TYR A 1 85 ? -4.497 -5.823 0.501 1.00 90.44 85 TYR A CA 1
ATOM 676 C C . TYR A 1 85 ? -4.131 -6.665 -0.724 1.00 90.44 85 TYR A C 1
ATOM 678 O O . TYR A 1 85 ? -4.152 -6.187 -1.859 1.00 90.44 85 TYR A O 1
ATOM 686 N N . ILE A 1 86 ? -3.797 -7.930 -0.480 1.00 86.81 86 ILE A N 1
ATOM 687 C CA . ILE A 1 86 ? -3.540 -8.936 -1.508 1.00 86.81 86 ILE A CA 1
ATOM 688 C C . ILE A 1 86 ? -4.679 -9.954 -1.399 1.00 86.81 86 ILE A C 1
ATOM 690 O O . ILE A 1 86 ? -4.780 -10.608 -0.356 1.00 86.81 86 ILE A O 1
ATOM 694 N N . PRO A 1 87 ? -5.536 -10.108 -2.424 1.00 84.75 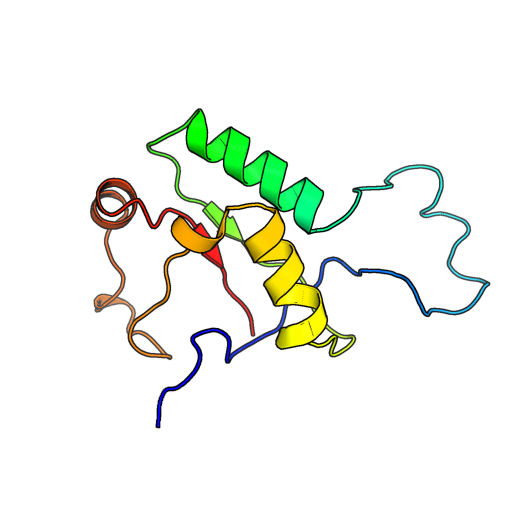87 PRO A N 1
ATOM 695 C CA . PRO A 1 87 ? -6.608 -11.092 -2.380 1.00 84.75 87 PRO A CA 1
ATOM 696 C C . PRO A 1 87 ? -6.021 -12.518 -2.364 1.00 84.75 87 PRO A C 1
ATOM 698 O O . PRO A 1 87 ? -5.049 -12.791 -3.077 1.00 84.75 87 PRO A O 1
ATOM 701 N N . PRO A 1 88 ? -6.590 -13.452 -1.576 1.00 85.31 88 PRO A N 1
ATOM 702 C CA . PRO A 1 88 ? -6.063 -14.815 -1.450 1.00 85.31 88 PRO A CA 1
ATOM 703 C C . PRO A 1 88 ? -6.235 -15.639 -2.736 1.00 85.31 88 PRO A C 1
ATOM 705 O O . PRO A 1 88 ? -5.487 -16.587 -2.980 1.00 85.31 88 PRO A O 1
ATOM 708 N N . THR A 1 89 ? -7.206 -15.270 -3.571 1.00 82.88 89 THR A N 1
ATOM 709 C CA . THR A 1 89 ? -7.500 -15.870 -4.874 1.00 82.88 89 THR A CA 1
ATOM 710 C C . THR A 1 89 ? -7.750 -14.775 -5.908 1.00 82.88 89 THR A C 1
ATOM 712 O O . THR A 1 89 ? -8.196 -13.677 -5.584 1.00 82.88 89 THR A O 1
ATOM 715 N N . ILE A 1 90 ? -7.430 -15.063 -7.172 1.00 81.19 90 ILE A N 1
ATOM 716 C CA . ILE A 1 90 ? -7.657 -14.162 -8.307 1.00 81.19 90 ILE A CA 1
ATOM 717 C C . ILE A 1 90 ? -8.257 -15.009 -9.444 1.00 81.19 90 ILE A C 1
ATOM 719 O O . ILE A 1 90 ? -7.607 -15.981 -9.844 1.00 81.19 90 ILE A O 1
ATOM 723 N N . PRO A 1 91 ? -9.455 -14.677 -9.967 1.00 81.75 91 PRO A N 1
ATOM 724 C CA . PRO A 1 91 ? -10.353 -13.613 -9.503 1.00 81.75 91 PRO A CA 1
ATOM 725 C C . PRO A 1 91 ? -10.989 -13.929 -8.136 1.00 81.75 91 PRO A C 1
ATOM 727 O O . PRO A 1 91 ? -11.316 -15.079 -7.844 1.00 81.75 91 PRO A O 1
ATOM 730 N N . LEU A 1 92 ? -11.185 -12.893 -7.316 1.00 84.44 92 LEU A N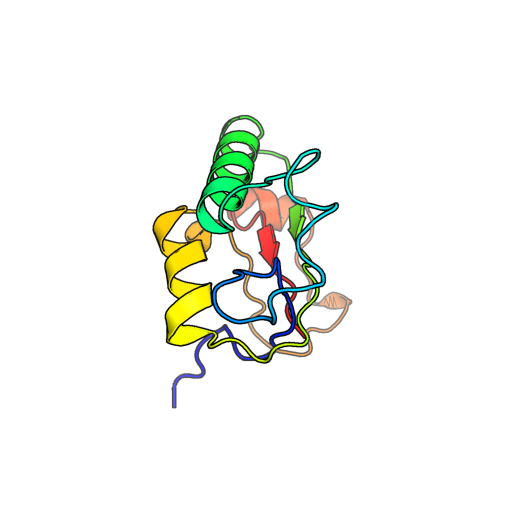 1
ATOM 731 C CA . LEU A 1 92 ? -11.945 -12.957 -6.064 1.00 84.44 92 LEU A CA 1
ATOM 732 C C . LEU A 1 92 ? -13.435 -12.722 -6.369 1.00 84.44 92 LEU A C 1
ATOM 734 O O . LEU A 1 92 ? -13.758 -11.839 -7.168 1.00 84.44 92 LEU A O 1
ATOM 738 N N . LYS A 1 93 ? -14.353 -13.484 -5.759 1.00 89.00 93 LYS A N 1
ATOM 739 C CA . LYS A 1 93 ? -15.797 -13.245 -5.945 1.00 89.00 93 LYS A CA 1
ATOM 740 C C . LYS A 1 93 ? -16.212 -11.950 -5.253 1.00 89.00 93 LYS A C 1
ATOM 742 O O . LYS A 1 93 ? -15.626 -11.572 -4.245 1.00 89.00 93 LYS A O 1
ATOM 747 N N . GLN A 1 94 ? -17.287 -11.320 -5.728 1.00 87.25 94 GLN A N 1
ATOM 748 C CA . GLN A 1 94 ? -17.832 -10.110 -5.102 1.00 87.25 94 GLN A CA 1
ATOM 749 C C . GLN A 1 94 ? -18.195 -10.317 -3.617 1.00 87.25 94 GLN A C 1
ATOM 751 O O . GLN A 1 94 ? -17.949 -9.431 -2.808 1.00 87.25 94 GLN A O 1
ATOM 756 N N . SER A 1 95 ? -18.717 -11.496 -3.261 1.00 90.75 95 SER A N 1
ATOM 757 C CA . SER A 1 95 ? -19.044 -11.902 -1.884 1.00 90.75 95 SER A CA 1
ATOM 758 C C . SER A 1 95 ? -17.836 -12.062 -0.961 1.00 90.75 95 SER A C 1
ATOM 760 O O . SER A 1 95 ? -17.996 -12.033 0.254 1.00 90.75 95 SER A O 1
ATOM 762 N N . ASP A 1 96 ? -16.649 -12.269 -1.531 1.00 91.25 96 ASP A N 1
ATOM 763 C CA . ASP A 1 96 ? -15.455 -12.696 -0.799 1.00 91.25 96 ASP A CA 1
ATOM 764 C C . ASP A 1 96 ? -14.518 -11.502 -0.509 1.00 91.25 96 ASP A C 1
ATOM 766 O O . ASP A 1 96 ? -13.450 -11.670 0.084 1.00 91.25 96 ASP A O 1
ATOM 770 N N . TRP A 1 97 ? -14.909 -10.286 -0.919 1.00 90.81 97 TRP A N 1
ATOM 771 C CA . TRP A 1 97 ? -14.219 -9.052 -0.547 1.00 90.81 97 TRP A CA 1
ATOM 772 C C . TRP A 1 97 ? -14.462 -8.716 0.932 1.00 90.81 97 TRP A C 1
ATOM 774 O O . TRP A 1 97 ? -15.602 -8.783 1.397 1.00 90.81 97 TRP A O 1
ATOM 784 N N . PRO A 1 98 ? -13.423 -8.306 1.683 1.00 91.50 98 PRO A N 1
ATOM 785 C CA . PRO A 1 98 ? -13.599 -7.803 3.039 1.00 91.50 98 PRO A CA 1
ATOM 786 C C . PRO A 1 98 ? -14.446 -6.524 3.046 1.00 91.50 98 PRO A C 1
ATOM 788 O O . PRO A 1 98 ? -14.391 -5.713 2.121 1.00 91.50 98 PRO A O 1
ATOM 791 N N . THR A 1 99 ? -15.191 -6.308 4.129 1.00 94.25 99 THR A N 1
ATOM 792 C CA . THR A 1 99 ? -15.864 -5.026 4.367 1.00 94.25 99 THR A CA 1
ATOM 793 C C . THR A 1 99 ? -14.839 -3.929 4.664 1.00 94.25 99 THR A C 1
ATOM 795 O O . THR A 1 99 ? -13.722 -4.210 5.105 1.00 94.25 99 THR A O 1
ATOM 798 N N . LEU A 1 100 ? -15.235 -2.664 4.490 1.00 93.19 100 LEU A N 1
ATOM 799 C CA . LEU A 1 100 ? -14.378 -1.509 4.779 1.00 93.19 100 LEU A CA 1
ATOM 800 C C . LEU A 1 100 ? -13.786 -1.559 6.203 1.00 93.19 100 LEU A C 1
ATOM 802 O O . LEU A 1 100 ? -12.591 -1.334 6.368 1.00 93.19 100 LEU A O 1
ATOM 806 N N . GLY A 1 101 ? -14.591 -1.938 7.205 1.00 95.62 101 GLY A N 1
ATOM 807 C CA . GLY A 1 101 ? -14.134 -2.118 8.589 1.00 95.62 101 GLY A CA 1
ATOM 808 C C . GLY A 1 101 ? -13.028 -3.169 8.714 1.00 95.62 101 GLY A C 1
ATOM 809 O O . GLY A 1 101 ? -11.955 -2.866 9.219 1.00 95.62 101 GLY A O 1
ATOM 810 N N . VAL A 1 102 ? -13.213 -4.357 8.126 1.00 95.56 102 VAL A N 1
ATOM 811 C CA . VAL A 1 102 ? -12.192 -5.426 8.132 1.00 95.56 102 VAL A CA 1
ATOM 812 C C . VAL A 1 102 ? -10.886 -4.981 7.450 1.00 95.56 102 VAL A C 1
ATOM 814 O O . VAL A 1 102 ? -9.795 -5.388 7.860 1.00 95.56 102 VAL A O 1
ATOM 817 N N . MET A 1 103 ? -10.956 -4.123 6.426 1.00 94.69 103 MET A N 1
ATOM 818 C CA . MET A 1 103 ? -9.761 -3.550 5.787 1.00 94.69 103 MET A CA 1
ATOM 819 C C . MET A 1 103 ? -9.034 -2.533 6.677 1.00 94.69 103 MET A C 1
ATOM 821 O O . MET A 1 103 ? -7.801 -2.503 6.677 1.00 94.69 103 MET A O 1
ATOM 825 N N . ILE A 1 104 ? -9.780 -1.734 7.445 1.00 96.25 104 ILE A N 1
ATOM 826 C CA . ILE A 1 104 ? -9.235 -0.79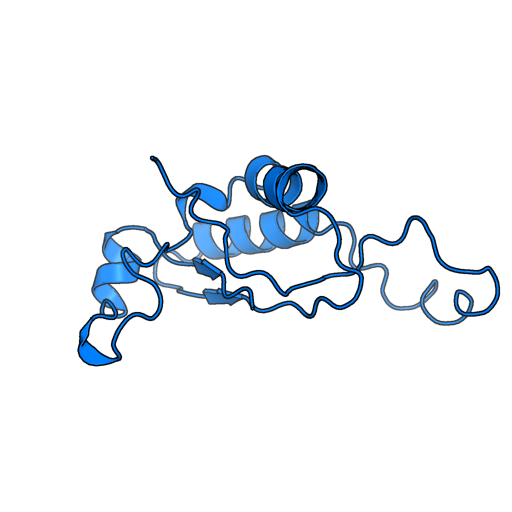4 8.434 1.00 96.25 104 ILE A CA 1
ATOM 827 C C . ILE A 1 104 ? -8.576 -1.567 9.583 1.00 96.25 104 ILE A C 1
ATOM 829 O O . ILE A 1 104 ? -7.381 -1.384 9.823 1.00 96.25 104 ILE A O 1
ATOM 833 N N . ASP A 1 105 ? -9.305 -2.497 10.206 1.00 96.69 105 ASP A N 1
ATOM 834 C CA . ASP A 1 105 ? -8.867 -3.275 11.375 1.00 96.69 105 ASP A CA 1
ATOM 835 C C . ASP A 1 105 ? -7.623 -4.132 11.084 1.00 96.69 105 ASP A C 1
ATOM 837 O O . ASP A 1 105 ? -6.721 -4.253 11.912 1.00 96.69 105 ASP A O 1
ATOM 841 N N . SER A 1 106 ? -7.531 -4.703 9.878 1.00 95.19 106 SER A N 1
ATOM 842 C CA . SER A 1 106 ? -6.356 -5.474 9.438 1.00 95.19 106 SER A CA 1
ATOM 843 C C . SER A 1 106 ? -5.157 -4.610 9.019 1.00 95.19 106 SER A C 1
ATOM 845 O O . SER A 1 106 ? -4.091 -5.142 8.688 1.00 95.19 106 SER A O 1
ATOM 847 N N . GLY A 1 107 ? -5.325 -3.284 8.954 1.00 94.38 107 GLY A N 1
ATOM 848 C CA . GLY A 1 107 ? -4.342 -2.344 8.414 1.00 94.38 107 GLY A CA 1
ATOM 849 C C . GLY A 1 107 ? -4.099 -2.474 6.904 1.00 94.38 107 GLY A C 1
ATOM 850 O O . GLY A 1 107 ? -3.242 -1.773 6.362 1.00 94.38 107 GLY A O 1
ATOM 851 N N . LYS A 1 108 ? -4.837 -3.339 6.193 1.00 94.88 108 LYS A N 1
ATOM 852 C CA . LYS A 1 108 ? -4.694 -3.595 4.748 1.00 94.88 108 LYS A CA 1
ATOM 853 C C . LYS A 1 108 ? -5.509 -2.598 3.926 1.00 94.88 108 LYS A C 1
ATOM 855 O O . LYS A 1 108 ? -6.419 -2.958 3.188 1.00 94.88 108 LYS A O 1
ATOM 860 N N . ARG A 1 109 ? -5.162 -1.321 4.078 1.00 95.00 109 ARG A N 1
ATOM 861 C CA . ARG A 1 109 ? -5.933 -0.155 3.622 1.00 95.00 109 ARG A CA 1
ATOM 862 C C . ARG A 1 109 ? -5.594 0.353 2.213 1.00 95.00 109 ARG A C 1
ATOM 864 O O . ARG A 1 109 ? -6.044 1.428 1.828 1.00 95.00 109 ARG A O 1
ATOM 871 N N . VAL A 1 110 ? -4.811 -0.392 1.430 1.00 93.06 110 VAL A N 1
ATOM 872 C CA . VAL A 1 110 ? -4.516 -0.065 0.024 1.00 93.06 110 VAL A CA 1
ATOM 873 C C . VAL A 1 110 ? -4.893 -1.224 -0.891 1.00 93.06 110 VAL A C 1
ATOM 875 O O . VAL A 1 110 ? -4.241 -2.269 -0.876 1.00 93.06 110 VAL A O 1
ATOM 878 N N . LEU A 1 111 ? -5.896 -1.028 -1.746 1.00 88.50 111 LEU A N 1
ATOM 879 C CA . LEU A 1 111 ? -6.159 -1.920 -2.872 1.00 88.50 111 LEU A CA 1
ATOM 880 C C . LEU A 1 111 ? -5.262 -1.484 -4.032 1.00 88.50 111 LEU A C 1
ATOM 882 O O . LEU A 1 111 ? -5.510 -0.458 -4.662 1.00 88.50 111 LEU A O 1
ATOM 886 N N . SER A 1 112 ? -4.213 -2.251 -4.324 1.00 79.44 112 SER A N 1
ATOM 887 C CA . SER A 1 112 ? -3.390 -2.033 -5.517 1.00 79.44 112 SER A CA 1
ATOM 888 C C . SER A 1 112 ? -3.886 -2.943 -6.631 1.00 79.44 112 SER A C 1
ATOM 890 O O . SER A 1 112 ? -3.462 -4.094 -6.734 1.00 79.44 112 SER A O 1
ATOM 892 N N . SER A 1 113 ? -4.799 -2.432 -7.455 1.00 65.75 113 SER A N 1
ATOM 893 C CA . SER A 1 113 ? -5.167 -3.117 -8.692 1.00 65.75 113 SER A CA 1
ATOM 894 C C . SER A 1 113 ? -4.033 -3.002 -9.706 1.00 65.75 113 SER A C 1
ATOM 896 O O . SER A 1 113 ? -3.364 -1.974 -9.805 1.00 65.75 113 SER A O 1
ATOM 898 N N . TYR A 1 114 ? -3.829 -4.074 -10.454 1.00 58.91 114 TYR A N 1
ATOM 899 C CA . TYR A 1 114 ? -2.824 -4.185 -11.494 1.00 58.91 114 TYR A CA 1
ATOM 900 C C . TYR A 1 114 ? -3.409 -5.204 -12.535 1.00 58.91 114 TYR A C 1
ATOM 902 O O . TYR A 1 114 ? -3.848 -6.278 -12.119 1.00 58.91 114 TYR A O 1
ATOM 910 N N . CYS A 1 115 ? -3.519 -4.877 -13.843 1.00 38.59 115 CYS A N 1
ATOM 911 C CA . CYS A 1 115 ? -4.109 -5.739 -14.917 1.00 38.59 115 CYS A CA 1
ATOM 912 C C . CYS A 1 115 ? -3.131 -6.484 -15.867 1.00 38.59 115 CYS A C 1
ATOM 914 O O . CYS A 1 115 ? -2.699 -7.596 -15.502 1.00 38.59 115 CYS A O 1
#

Foldseek 3Di:
DDDDLQPFADFDPDPDPDDDDPPPDPCPPDDPPDDLLVVLLVVVVVCVVPLLAADEDGHGDDPPDDCVPRVVCSCVSSVCVQLADRDPDPPDDPVRDDDSVVSSVSSNRYHYDGD

Radius of gyration: 16.05 Å; chains: 1; bounding box: 34×47×41 Å

Organism: Laccaria bicolor (strain S238N-H82 / ATCC MYA-4686) (NCBI:txid486041)